Protein AF-A0A8S3JG50-F1 (afdb_monomer_lite)

Organism: NCBI:txid392030

pLDDT: mean 91.89, std 6.73, range [56.34, 97.81]

Foldseek 3Di:
DVVVVVVVVVVVVVVVVLVVCCVQAPPLCVLLVVLLVVLVVLLVPPDLQCSLVVNLVSLVVSLVVVVVVCCVPPNPDPRRHCSVVSVVSSVVSSVVSVVSSVVVVVVVD

InterPro domains:
  IPR049941 Lysophospholipid acyltransferase 7/Porcupine-like [PTHR13906] (11-106)

Secondary structure (DSSP, 8-state):
-HHHHHHHHHHHHHHHHHHHHHHHHGGGGHHHHHHHHHHHHHHHHS-HHHHHHHHHHHHHHHHHHHHHHHHHHSTT-----THHHHHHHHHHHHHHHHHHHHHHHHHH-

Sequence (109 aa):
MHEILRILLLILASLLGIAISHFCFGAQIWHLIIQSSIVYLMLLWIPPKHSYLIIFIFCMIYMSAVHIHRLIYDYGNYTLDISGPLMINTQKLTALAFAFYDGYRSKER

Radius of gyration: 16.75 Å; chains: 1; bounding box: 36×36×44 Å

Structure (mmCIF, N/CA/C/O backbone):
data_AF-A0A8S3JG50-F1
#
_entry.id   AF-A0A8S3JG50-F1
#
loop_
_atom_site.group_PDB
_atom_site.id
_atom_site.type_symbol
_atom_site.label_atom_id
_atom_site.label_alt_id
_atom_site.label_comp_id
_atom_site.label_asym_id
_atom_site.label_entity_id
_atom_site.label_seq_id
_atom_site.pdbx_PDB_ins_code
_atom_site.Cartn_x
_atom_site.Cartn_y
_atom_site.Cartn_z
_atom_site.occupancy
_atom_site.B_iso_or_equiv
_atom_site.auth_seq_id
_atom_site.auth_comp_id
_atom_site.auth_asym_id
_atom_site.auth_atom_id
_atom_site.pdbx_PDB_model_num
ATOM 1 N N . MET A 1 1 ? 5.183 22.761 21.775 1.00 75.31 1 MET A N 1
ATOM 2 C CA . MET A 1 1 ? 6.524 22.550 21.174 1.00 75.31 1 MET A CA 1
ATOM 3 C C . MET A 1 1 ? 6.769 21.088 20.796 1.00 75.31 1 MET A C 1
ATOM 5 O O . MET A 1 1 ? 7.063 20.826 19.639 1.00 75.31 1 MET A O 1
ATOM 9 N N . HIS A 1 2 ? 6.590 20.131 21.716 1.00 88.50 2 HIS A N 1
ATOM 10 C CA . HIS A 1 2 ? 6.877 18.709 21.462 1.00 88.50 2 HIS A CA 1
ATOM 11 C C . HIS A 1 2 ? 6.004 18.050 20.373 1.00 88.50 2 HIS A C 1
ATOM 13 O O . HIS A 1 2 ? 6.485 17.192 19.638 1.00 88.50 2 HIS A O 1
ATOM 19 N N . GLU A 1 3 ? 4.737 18.450 20.255 1.00 90.56 3 GLU A N 1
ATOM 20 C CA . GLU A 1 3 ? 3.789 17.903 19.271 1.00 90.56 3 GLU A CA 1
ATOM 21 C C . GLU A 1 3 ? 4.024 18.448 17.856 1.00 90.56 3 GLU A C 1
ATOM 23 O O . GLU A 1 3 ? 4.065 17.684 16.897 1.00 90.56 3 GLU A O 1
ATOM 28 N N . ILE A 1 4 ? 4.326 19.746 17.741 1.00 91.81 4 ILE A N 1
ATOM 29 C CA . ILE A 1 4 ? 4.729 20.385 16.477 1.00 91.81 4 ILE A CA 1
ATOM 30 C C . ILE A 1 4 ? 5.995 19.721 15.922 1.00 91.81 4 ILE A C 1
ATOM 32 O O . ILE A 1 4 ? 6.054 19.402 14.738 1.00 91.81 4 ILE A O 1
ATOM 36 N N . LEU A 1 5 ? 6.985 19.451 16.783 1.00 94.06 5 LEU A N 1
ATOM 37 C CA . LEU A 1 5 ? 8.205 18.750 16.384 1.00 94.06 5 LEU A CA 1
ATOM 38 C C . LEU A 1 5 ? 7.904 17.335 15.861 1.00 94.06 5 LEU A C 1
ATOM 40 O O . LEU A 1 5 ? 8.466 16.931 14.848 1.00 94.06 5 LEU A O 1
ATOM 44 N N . ARG A 1 6 ? 6.990 16.592 16.505 1.00 93.62 6 ARG A N 1
ATOM 45 C CA . ARG A 1 6 ? 6.567 15.258 16.035 1.00 93.62 6 ARG A CA 1
ATOM 46 C C . ARG A 1 6 ? 5.900 15.326 14.663 1.00 93.62 6 ARG A C 1
ATOM 48 O O . ARG A 1 6 ? 6.248 14.535 13.794 1.00 93.62 6 ARG A O 1
ATOM 55 N N . ILE A 1 7 ? 4.986 16.273 14.456 1.00 92.75 7 ILE A N 1
ATOM 56 C CA . ILE A 1 7 ? 4.302 16.459 13.167 1.00 92.75 7 ILE A CA 1
ATOM 57 C C . ILE A 1 7 ? 5.316 16.795 12.068 1.00 92.75 7 ILE A C 1
ATOM 59 O O . ILE A 1 7 ? 5.288 16.180 11.004 1.00 92.75 7 ILE A O 1
ATOM 63 N N . LEU A 1 8 ? 6.256 17.705 12.340 1.00 94.50 8 LEU A N 1
ATOM 64 C CA . LEU A 1 8 ? 7.310 18.065 11.392 1.00 94.50 8 LEU A CA 1
ATOM 65 C C . LEU A 1 8 ? 8.154 16.846 10.991 1.00 94.50 8 LEU A C 1
ATOM 67 O O . LEU A 1 8 ? 8.401 16.632 9.806 1.00 94.50 8 LEU A O 1
ATOM 71 N N . LEU A 1 9 ? 8.555 16.023 11.965 1.00 94.62 9 LEU A N 1
ATOM 72 C CA . LEU A 1 9 ? 9.329 14.806 11.713 1.00 94.62 9 LEU A CA 1
ATOM 73 C C . LEU A 1 9 ? 8.542 13.772 10.894 1.00 94.62 9 LEU A C 1
ATOM 75 O O . LEU A 1 9 ? 9.120 13.144 10.012 1.00 94.62 9 LEU A O 1
ATOM 79 N N . LEU A 1 10 ? 7.236 13.613 11.137 1.00 93.94 10 LEU A N 1
ATOM 80 C CA . LEU A 1 10 ? 6.376 12.704 10.365 1.00 93.94 10 LEU A CA 1
ATOM 81 C C . LEU A 1 10 ? 6.226 13.150 8.909 1.00 93.94 10 LEU A C 1
ATOM 83 O O . LEU A 1 10 ? 6.300 12.322 7.998 1.00 93.94 10 LEU A O 1
ATOM 87 N N . ILE A 1 11 ? 6.042 14.453 8.688 1.00 94.75 11 ILE A N 1
ATOM 88 C CA . ILE A 1 11 ? 5.965 15.032 7.344 1.00 94.75 11 ILE A CA 1
ATOM 89 C C . ILE A 1 11 ? 7.297 14.821 6.620 1.00 94.75 11 ILE A C 1
ATOM 91 O O . ILE A 1 11 ? 7.308 14.318 5.497 1.00 94.75 11 ILE A O 1
ATOM 95 N N . LEU A 1 12 ? 8.421 15.123 7.279 1.00 95.69 12 LEU A N 1
ATOM 96 C CA . LEU A 1 12 ? 9.756 14.924 6.715 1.00 95.69 12 LEU A CA 1
ATOM 97 C C . LEU A 1 12 ? 10.019 13.450 6.372 1.00 95.69 12 LEU A C 1
ATOM 99 O O . LEU A 1 12 ? 10.471 13.151 5.269 1.00 95.69 12 LEU A O 1
ATOM 103 N N . ALA A 1 13 ? 9.701 12.526 7.282 1.00 94.69 13 ALA A N 1
ATOM 104 C CA . ALA A 1 13 ? 9.874 11.091 7.066 1.00 94.69 13 ALA A CA 1
ATOM 105 C C . ALA A 1 13 ? 9.021 10.576 5.896 1.00 94.69 13 ALA A C 1
ATOM 107 O O . ALA A 1 13 ? 9.501 9.784 5.085 1.00 94.69 13 ALA A O 1
ATOM 108 N N . SER A 1 14 ? 7.782 11.058 5.772 1.00 91.56 14 SER A N 1
ATOM 109 C CA . SER A 1 14 ? 6.886 10.686 4.671 1.00 91.56 14 SER A CA 1
ATOM 110 C C . SER A 1 14 ? 7.402 11.204 3.327 1.00 91.56 14 SER A C 1
ATOM 112 O O . SER A 1 14 ? 7.443 10.452 2.356 1.00 91.56 14 SER A O 1
ATOM 114 N N . LEU A 1 15 ? 7.861 12.461 3.274 1.00 94.31 15 LEU A N 1
ATOM 115 C CA . LEU A 1 15 ? 8.444 13.059 2.068 1.00 94.31 15 LEU A CA 1
ATOM 116 C C . LEU A 1 15 ? 9.710 12.320 1.623 1.00 94.31 15 LEU A C 1
ATOM 118 O O . LEU A 1 15 ? 9.835 11.976 0.449 1.00 94.31 15 LEU A O 1
ATOM 122 N N . LEU A 1 16 ? 10.619 12.025 2.558 1.00 95.44 16 LEU A N 1
ATOM 123 C CA . LEU A 1 16 ? 11.830 11.252 2.274 1.00 95.44 16 LEU A CA 1
ATOM 124 C C . LEU A 1 16 ? 11.496 9.837 1.789 1.00 95.44 16 LEU A C 1
ATOM 126 O O . LEU A 1 16 ? 12.077 9.374 0.810 1.00 95.44 16 LEU A O 1
ATOM 130 N N . GLY A 1 17 ? 10.529 9.165 2.421 1.00 92.44 17 GLY A N 1
ATOM 131 C CA . GLY A 1 17 ? 10.082 7.834 2.010 1.00 92.44 17 GLY A CA 1
ATOM 132 C C . GLY A 1 17 ? 9.511 7.809 0.590 1.00 92.44 17 GLY A C 1
ATOM 133 O O . GLY A 1 17 ? 9.862 6.925 -0.195 1.00 92.44 17 GLY A O 1
ATOM 134 N N . ILE A 1 18 ? 8.685 8.798 0.230 1.00 91.56 18 ILE A N 1
ATOM 135 C CA . ILE A 1 18 ? 8.137 8.943 -1.127 1.00 91.56 18 ILE A CA 1
ATOM 136 C C . ILE A 1 18 ? 9.258 9.239 -2.131 1.00 91.56 18 ILE A C 1
ATOM 138 O O . ILE A 1 18 ? 9.296 8.615 -3.189 1.00 91.56 18 ILE A O 1
ATOM 142 N N . ALA A 1 19 ? 10.196 10.131 -1.796 1.00 93.25 19 ALA A N 1
ATOM 143 C CA . ALA A 1 19 ? 11.314 10.483 -2.672 1.00 93.25 19 ALA A CA 1
ATOM 144 C C . ALA A 1 19 ? 12.225 9.279 -2.966 1.00 93.25 19 ALA A C 1
ATOM 146 O O . ALA A 1 19 ? 12.530 9.009 -4.127 1.00 93.25 19 ALA A O 1
ATOM 147 N N . ILE A 1 20 ? 12.602 8.513 -1.936 1.00 92.75 20 ILE A N 1
ATOM 148 C CA . ILE A 1 20 ? 13.415 7.295 -2.090 1.00 92.75 20 ILE A CA 1
ATOM 149 C C . ILE A 1 20 ? 12.650 6.246 -2.9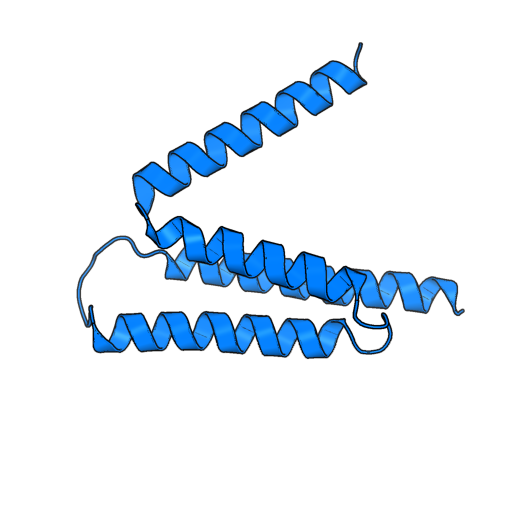03 1.00 92.75 20 ILE A C 1
ATOM 151 O O . ILE A 1 20 ? 13.204 5.650 -3.822 1.00 92.75 20 ILE A O 1
ATOM 155 N N . SER A 1 21 ? 11.360 6.052 -2.619 1.00 91.31 21 SER A N 1
ATOM 156 C CA . SER A 1 21 ? 10.532 5.089 -3.354 1.00 91.31 21 SER A CA 1
ATOM 157 C C . SER A 1 21 ? 10.390 5.468 -4.832 1.00 91.31 21 SER A C 1
ATOM 159 O O . SER A 1 21 ? 10.466 4.599 -5.697 1.00 91.31 21 SER A O 1
ATOM 161 N N . HIS A 1 22 ? 10.239 6.758 -5.145 1.00 91.88 22 HIS A N 1
ATOM 162 C CA . HIS A 1 22 ? 10.216 7.229 -6.528 1.00 91.88 22 HIS A CA 1
ATOM 163 C C . HIS A 1 22 ? 11.581 7.021 -7.198 1.00 91.88 22 HIS A C 1
ATOM 165 O O . HIS A 1 22 ? 11.633 6.608 -8.354 1.00 91.88 22 HIS A O 1
ATOM 171 N N . PHE A 1 23 ? 12.690 7.275 -6.502 1.00 91.81 23 PHE A N 1
ATOM 172 C CA . PHE A 1 23 ? 14.024 7.021 -7.045 1.00 91.81 23 PHE A CA 1
ATOM 173 C C . PHE A 1 23 ? 14.240 5.534 -7.376 1.00 91.81 23 PHE A C 1
ATOM 175 O O . PHE A 1 23 ? 14.777 5.220 -8.434 1.00 91.81 23 PHE A O 1
ATOM 182 N N . CYS A 1 24 ? 13.772 4.620 -6.519 1.00 89.94 24 CYS A N 1
ATOM 183 C CA . CYS A 1 24 ? 13.916 3.176 -6.721 1.00 89.94 24 CYS A CA 1
ATOM 184 C C . CYS A 1 24 ? 12.999 2.603 -7.816 1.00 89.94 24 CYS A C 1
ATOM 186 O O . CYS A 1 24 ? 13.451 1.782 -8.607 1.00 89.94 24 CYS A O 1
ATOM 188 N N . PHE A 1 25 ? 11.721 3.002 -7.850 1.00 88.75 25 PHE A N 1
ATOM 189 C CA . PHE A 1 25 ? 10.683 2.340 -8.662 1.00 88.75 25 PHE A CA 1
ATOM 190 C C . PHE A 1 25 ? 10.076 3.230 -9.763 1.00 88.75 25 PHE A C 1
ATOM 192 O O . PHE A 1 25 ? 9.180 2.809 -10.501 1.00 88.75 25 PHE A O 1
ATOM 199 N N . GLY A 1 26 ? 10.521 4.482 -9.878 1.00 90.12 26 GLY A N 1
ATOM 200 C CA . GLY A 1 26 ? 10.004 5.442 -10.850 1.00 90.12 26 GLY A CA 1
ATOM 201 C C . GLY A 1 26 ? 8.500 5.687 -10.695 1.00 90.12 26 GLY A C 1
ATOM 202 O O . GLY A 1 26 ? 7.972 5.794 -9.588 1.00 90.12 26 GLY A O 1
ATOM 203 N N . ALA A 1 27 ? 7.792 5.742 -11.826 1.00 88.62 27 ALA A N 1
ATOM 204 C CA . ALA A 1 27 ? 6.346 5.967 -11.861 1.00 88.62 27 ALA A CA 1
ATOM 205 C C . ALA A 1 27 ? 5.521 4.815 -11.250 1.00 88.62 27 ALA A C 1
ATOM 207 O O . ALA A 1 27 ? 4.337 4.988 -10.976 1.00 88.62 27 ALA A O 1
ATOM 208 N N . GLN A 1 28 ? 6.111 3.645 -10.985 1.00 90.50 28 GLN A N 1
ATOM 209 C CA . GLN A 1 28 ? 5.369 2.511 -10.426 1.00 90.50 28 GLN A CA 1
ATOM 210 C C . GLN A 1 28 ? 4.886 2.760 -8.987 1.00 90.50 28 GLN A C 1
ATOM 212 O O . GLN A 1 28 ? 3.948 2.104 -8.535 1.00 90.50 28 GLN A O 1
ATOM 217 N N . ILE A 1 29 ? 5.453 3.752 -8.286 1.00 92.81 29 ILE A N 1
ATOM 218 C CA . ILE A 1 29 ? 5.010 4.176 -6.948 1.00 92.81 29 ILE A CA 1
ATOM 219 C C . ILE A 1 29 ? 3.512 4.518 -6.888 1.00 92.81 29 ILE A C 1
ATOM 221 O O . ILE A 1 29 ? 2.885 4.351 -5.839 1.00 92.81 29 ILE A O 1
ATOM 225 N N . TRP A 1 30 ? 2.910 4.925 -8.013 1.00 92.06 30 TRP A N 1
ATOM 226 C CA . TRP A 1 30 ? 1.475 5.188 -8.104 1.00 92.06 30 TRP A CA 1
ATOM 227 C C . TRP A 1 30 ? 0.626 3.993 -7.662 1.00 92.06 30 TRP A C 1
ATOM 229 O O . TRP A 1 30 ? -0.415 4.206 -7.044 1.00 92.06 30 TRP A O 1
ATOM 239 N N . HIS A 1 31 ? 1.082 2.752 -7.869 1.00 94.50 31 HIS A N 1
ATOM 240 C CA . HIS A 1 31 ? 0.368 1.565 -7.391 1.00 94.50 31 HIS A CA 1
ATOM 241 C 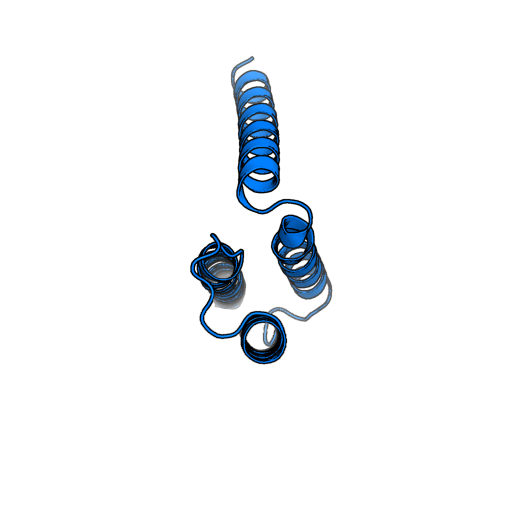C . HIS A 1 31 ? 0.218 1.540 -5.865 1.00 94.50 31 HIS A C 1
ATOM 243 O O . HIS A 1 31 ? -0.860 1.231 -5.358 1.00 94.50 31 HIS A O 1
ATOM 249 N N . LEU A 1 32 ? 1.268 1.918 -5.127 1.00 94.19 32 LEU A N 1
ATOM 250 C CA . LEU A 1 32 ? 1.244 1.962 -3.661 1.00 94.19 32 LEU A CA 1
ATOM 251 C C . LEU A 1 32 ? 0.303 3.054 -3.150 1.00 94.19 32 LEU A C 1
ATOM 253 O O . LEU A 1 32 ? -0.479 2.825 -2.224 1.00 94.19 32 LEU A O 1
ATOM 257 N N . ILE A 1 33 ? 0.369 4.237 -3.767 1.00 94.06 33 ILE A N 1
ATOM 258 C CA . ILE A 1 33 ? -0.453 5.388 -3.384 1.00 94.06 33 ILE A CA 1
ATOM 259 C C . ILE A 1 33 ? -1.927 5.082 -3.657 1.00 94.06 33 ILE A C 1
ATOM 261 O O . ILE A 1 33 ? -2.743 5.167 -2.745 1.00 94.06 33 ILE A O 1
ATOM 265 N N . ILE A 1 34 ? -2.259 4.644 -4.876 1.00 95.12 34 ILE A N 1
ATOM 266 C CA . ILE A 1 34 ? -3.635 4.346 -5.290 1.00 95.12 34 ILE A CA 1
ATOM 267 C C . ILE A 1 34 ? -4.243 3.245 -4.419 1.00 95.12 34 ILE A C 1
ATOM 269 O O . ILE A 1 34 ? -5.347 3.422 -3.907 1.00 95.12 34 ILE A O 1
ATOM 273 N N . GLN A 1 35 ? -3.529 2.133 -4.205 1.00 96.19 35 GLN A N 1
ATOM 274 C CA . GLN A 1 35 ? -4.035 1.034 -3.380 1.00 96.19 35 GLN A CA 1
ATOM 275 C C . GLN A 1 35 ? -4.346 1.509 -1.952 1.00 96.19 35 GLN A C 1
ATOM 277 O O . GLN A 1 35 ? -5.415 1.211 -1.420 1.00 96.19 35 GLN A O 1
ATOM 282 N N . SER A 1 36 ? -3.451 2.297 -1.350 1.00 96.25 36 SER A N 1
ATOM 283 C CA . SER A 1 36 ? -3.617 2.800 0.020 1.00 96.25 36 SER A CA 1
ATOM 284 C C . SER A 1 36 ? -4.745 3.831 0.128 1.00 96.25 36 SER A C 1
ATOM 286 O O . SER A 1 36 ? -5.537 3.782 1.069 1.00 96.25 36 SER A O 1
ATOM 288 N N . SER A 1 37 ? -4.867 4.730 -0.853 1.00 96.56 37 SER A N 1
ATOM 289 C CA . SER A 1 37 ? -5.954 5.710 -0.925 1.00 96.56 37 SER A CA 1
ATOM 290 C C . SER A 1 37 ? -7.321 5.045 -1.081 1.00 96.56 37 SER A C 1
ATOM 292 O O . SER A 1 37 ? -8.259 5.428 -0.386 1.00 96.56 37 SER A O 1
ATOM 294 N N . ILE A 1 38 ? -7.444 4.027 -1.941 1.00 97.38 38 ILE A N 1
ATOM 295 C CA . ILE A 1 38 ? -8.709 3.302 -2.119 1.00 97.38 38 ILE A CA 1
ATOM 296 C C . ILE A 1 38 ? -9.099 2.584 -0.826 1.00 97.38 38 ILE A C 1
ATOM 298 O O . ILE A 1 38 ? -10.242 2.709 -0.395 1.00 97.38 38 ILE A O 1
ATOM 302 N N . VAL A 1 39 ? -8.164 1.900 -0.157 1.00 97.19 39 VAL A N 1
ATOM 303 C CA . VAL A 1 39 ? -8.461 1.233 1.122 1.00 97.19 39 VAL A CA 1
ATOM 304 C C . VAL A 1 39 ? -8.911 2.227 2.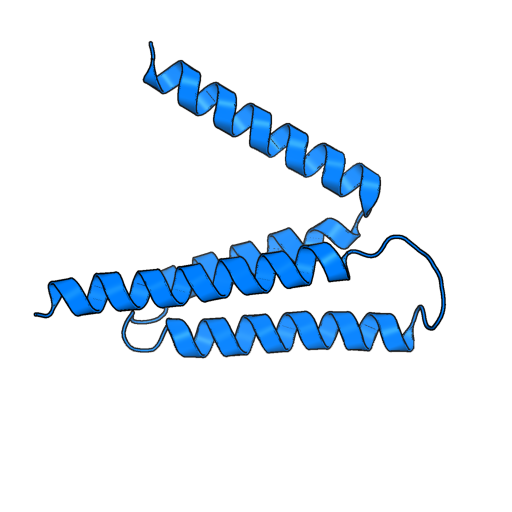191 1.00 97.19 39 VAL A C 1
ATOM 306 O O . VAL A 1 39 ? -9.856 1.944 2.927 1.00 97.19 39 VAL A O 1
ATOM 309 N N . TYR A 1 40 ? -8.293 3.406 2.255 1.00 96.62 40 TYR A N 1
ATOM 310 C CA . TYR A 1 40 ? -8.733 4.460 3.165 1.00 96.62 40 TYR A CA 1
ATOM 311 C C . TYR A 1 40 ? -10.181 4.898 2.884 1.00 96.62 40 TYR A C 1
ATOM 313 O O . TYR A 1 40 ? -10.990 4.965 3.807 1.00 96.62 40 TYR A O 1
ATOM 321 N N . LEU A 1 41 ? -10.544 5.117 1.615 1.00 96.94 41 LEU A N 1
ATOM 322 C CA . LEU A 1 41 ? -11.922 5.447 1.228 1.00 96.94 41 LEU A CA 1
ATOM 323 C C . LEU A 1 41 ? -12.904 4.308 1.548 1.00 96.94 41 LEU A C 1
ATOM 325 O O . LEU A 1 41 ? -13.999 4.555 2.049 1.00 96.94 41 LEU A O 1
ATOM 329 N N . MET A 1 42 ? -12.504 3.054 1.323 1.00 96.25 42 MET A N 1
ATOM 330 C CA . MET A 1 42 ? -13.308 1.878 1.666 1.00 96.25 42 MET A CA 1
ATOM 331 C C . MET A 1 42 ? -13.582 1.794 3.170 1.00 96.25 42 MET A C 1
ATOM 333 O O . MET A 1 42 ? -14.708 1.500 3.560 1.00 96.25 42 MET A O 1
ATOM 337 N N . LEU A 1 43 ? -12.592 2.091 4.018 1.00 95.56 43 LEU A N 1
ATOM 338 C CA . LEU A 1 43 ? -12.776 2.131 5.474 1.00 95.56 43 LEU A CA 1
ATOM 339 C C . LEU A 1 43 ? -13.764 3.217 5.919 1.00 95.56 43 LEU A C 1
ATOM 341 O O . LEU A 1 43 ? -14.439 3.034 6.929 1.00 95.56 43 LEU A O 1
ATOM 345 N N . LEU A 1 44 ? -13.860 4.328 5.183 1.00 94.81 44 LEU A N 1
ATOM 346 C CA . LEU A 1 44 ? -14.802 5.409 5.485 1.00 94.81 44 LEU A CA 1
ATOM 347 C C . LEU A 1 44 ? -16.240 5.091 5.059 1.00 94.81 44 LEU A C 1
ATOM 349 O O . LEU A 1 44 ? -17.178 5.526 5.724 1.00 94.81 44 LEU A O 1
ATOM 353 N N . TRP A 1 45 ? -16.428 4.380 3.946 1.00 94.69 45 TRP A N 1
ATOM 354 C CA . TRP A 1 45 ? -17.758 4.165 3.359 1.00 94.69 45 TRP A CA 1
ATOM 355 C C . TRP A 1 45 ? -18.384 2.810 3.693 1.00 94.69 45 TRP A C 1
ATOM 357 O O . TRP A 1 45 ? -19.609 2.699 3.735 1.00 94.69 45 TRP A O 1
ATOM 367 N N . ILE A 1 46 ? -17.581 1.770 3.916 1.00 93.69 46 ILE A N 1
ATOM 368 C CA . ILE A 1 46 ? -18.087 0.415 4.151 1.00 93.69 46 ILE A CA 1
ATOM 369 C C . ILE A 1 46 ? -18.390 0.226 5.643 1.00 93.69 46 ILE A C 1
ATOM 371 O O . ILE A 1 46 ? -17.542 0.536 6.483 1.00 93.69 46 ILE A O 1
ATOM 375 N N . PRO A 1 47 ? -19.556 -0.343 6.012 1.00 91.25 47 PRO A N 1
ATOM 376 C CA . PRO A 1 47 ? -19.861 -0.629 7.407 1.00 91.25 47 PRO A CA 1
ATOM 377 C C . PRO A 1 47 ? -18.803 -1.567 8.019 1.00 91.25 47 PRO A C 1
ATOM 379 O O . PRO A 1 47 ? -18.456 -2.580 7.398 1.00 91.25 47 PRO A O 1
ATOM 382 N N . PRO A 1 48 ? -18.345 -1.307 9.262 1.00 89.00 48 PRO A N 1
ATOM 383 C CA . PRO A 1 48 ? -17.249 -2.052 9.885 1.00 89.00 48 PRO A CA 1
ATOM 384 C C . PRO A 1 48 ? -17.447 -3.571 9.875 1.00 89.00 48 PRO A C 1
ATOM 386 O O . PRO A 1 48 ? -16.487 -4.311 9.704 1.00 89.00 48 PRO A O 1
ATOM 389 N N . LYS A 1 49 ? -18.700 -4.045 9.974 1.00 91.31 49 LYS A N 1
ATOM 390 C CA . LYS A 1 49 ? -19.052 -5.476 10.010 1.00 91.31 49 LYS A CA 1
ATOM 391 C C . LYS A 1 49 ? -18.535 -6.289 8.815 1.00 91.31 49 LYS A C 1
ATOM 393 O O . LYS A 1 49 ? -18.283 -7.477 8.980 1.00 91.31 49 LYS A O 1
ATOM 398 N N . HIS A 1 50 ? -18.372 -5.666 7.646 1.00 91.12 50 HIS A N 1
ATOM 399 C CA . HIS A 1 50 ? -17.949 -6.344 6.413 1.00 91.12 50 HIS A CA 1
ATOM 400 C C . HIS A 1 50 ? -16.679 -5.742 5.794 1.00 91.12 50 HIS A C 1
ATOM 402 O O . HIS A 1 50 ? -16.162 -6.283 4.815 1.00 91.12 50 HIS A O 1
ATOM 408 N N . SER A 1 51 ? -16.163 -4.636 6.341 1.00 91.69 51 SER A N 1
ATOM 409 C CA . SER A 1 51 ? -15.051 -3.894 5.737 1.00 91.69 51 SER A CA 1
ATOM 410 C C . SER A 1 51 ? -13.778 -4.732 5.619 1.00 91.69 51 SER A C 1
ATOM 412 O O . SER A 1 51 ? -13.138 -4.695 4.571 1.00 91.69 51 SER A O 1
ATOM 414 N N . TYR A 1 52 ? -13.455 -5.552 6.625 1.00 94.44 52 TYR A N 1
ATOM 415 C CA . TYR A 1 52 ? -12.240 -6.374 6.633 1.00 94.44 52 TYR A CA 1
ATOM 416 C C . TYR A 1 52 ? -12.161 -7.345 5.444 1.00 94.44 52 TYR A C 1
ATOM 418 O O . TYR A 1 52 ? -11.128 -7.415 4.779 1.00 94.44 52 TYR A O 1
ATOM 426 N N . LEU A 1 53 ? -13.253 -8.054 5.133 1.00 95.75 53 LEU A N 1
ATOM 427 C CA . LEU A 1 53 ? -13.277 -9.057 4.068 1.00 95.75 53 LEU A CA 1
ATOM 428 C C . LEU A 1 53 ? -13.242 -8.390 2.690 1.00 95.75 53 LEU A C 1
ATOM 430 O O . LEU A 1 53 ? -12.502 -8.822 1.809 1.00 95.75 53 LEU A O 1
ATOM 434 N N . ILE A 1 54 ? -14.012 -7.313 2.513 1.00 96.62 54 ILE A N 1
ATOM 435 C CA . ILE A 1 54 ? -14.083 -6.595 1.235 1.00 96.62 54 ILE A CA 1
ATOM 436 C C . ILE A 1 54 ? -12.728 -5.947 0.919 1.00 96.62 54 ILE A C 1
ATOM 438 O O . ILE A 1 54 ? -12.235 -6.071 -0.202 1.00 96.62 54 ILE A O 1
ATOM 442 N N . ILE A 1 55 ? -12.091 -5.313 1.908 1.00 97.38 55 ILE A N 1
ATOM 443 C CA . ILE A 1 55 ? -10.753 -4.726 1.755 1.00 97.38 55 ILE A CA 1
ATOM 444 C C . ILE A 1 55 ? -9.712 -5.815 1.484 1.00 97.38 55 ILE A C 1
ATOM 446 O O . ILE A 1 55 ? -8.866 -5.638 0.611 1.00 97.38 55 ILE A O 1
ATOM 450 N N . PHE A 1 56 ? -9.784 -6.955 2.177 1.00 97.25 56 PHE A N 1
ATOM 451 C CA . PHE A 1 56 ? -8.890 -8.085 1.927 1.00 97.25 56 PHE A CA 1
ATOM 452 C C . PHE A 1 56 ? -8.966 -8.579 0.482 1.00 97.25 56 PHE A C 1
ATOM 454 O O . PHE A 1 56 ? -7.938 -8.677 -0.191 1.00 97.25 56 PHE A O 1
ATOM 461 N N . ILE A 1 57 ? -10.180 -8.827 -0.014 1.00 97.81 57 ILE A N 1
ATOM 462 C CA . ILE A 1 57 ? -10.406 -9.280 -1.388 1.00 97.81 57 ILE A CA 1
ATOM 463 C C . ILE A 1 57 ? -9.892 -8.238 -2.385 1.00 97.81 57 ILE A C 1
ATOM 465 O O . ILE A 1 57 ? -9.162 -8.592 -3.310 1.00 97.81 57 ILE A O 1
ATOM 469 N N . PHE A 1 58 ? -10.205 -6.955 -2.177 1.00 97.62 58 PHE A N 1
ATOM 470 C CA . PHE A 1 58 ? -9.712 -5.872 -3.027 1.00 97.62 58 PHE A CA 1
ATOM 471 C C . PHE A 1 58 ? -8.179 -5.830 -3.081 1.00 97.62 58 PHE A C 1
ATOM 473 O O . PHE A 1 58 ? -7.605 -5.816 -4.171 1.00 97.62 58 PHE A O 1
ATOM 480 N N . CYS A 1 59 ? -7.506 -5.853 -1.927 1.00 97.44 59 CYS A N 1
ATOM 481 C CA . CYS A 1 59 ? -6.049 -5.799 -1.860 1.00 97.44 59 CYS A CA 1
ATOM 482 C C . CYS A 1 59 ? -5.399 -6.983 -2.585 1.00 97.44 59 CYS A C 1
ATOM 484 O O . CYS A 1 59 ? -4.463 -6.777 -3.357 1.00 97.44 59 CYS A O 1
ATOM 486 N N . MET A 1 60 ? -5.912 -8.200 -2.371 1.00 97.81 60 MET A N 1
ATOM 487 C CA . MET A 1 60 ? -5.405 -9.406 -3.028 1.00 97.81 60 MET A CA 1
ATOM 488 C C . MET A 1 60 ? -5.615 -9.353 -4.542 1.00 97.81 60 MET A C 1
ATOM 490 O O . MET A 1 60 ? -4.668 -9.596 -5.283 1.00 97.81 60 MET A O 1
ATOM 494 N N . ILE A 1 61 ? -6.807 -8.966 -5.013 1.00 97.69 61 ILE A N 1
ATOM 495 C CA . ILE A 1 61 ? -7.092 -8.825 -6.451 1.00 97.69 61 ILE A CA 1
ATOM 496 C C . ILE A 1 61 ? -6.171 -7.782 -7.087 1.00 97.69 61 ILE A C 1
ATOM 498 O O . ILE A 1 61 ? -5.595 -8.040 -8.142 1.00 97.69 61 ILE A O 1
ATOM 502 N N . TYR A 1 62 ? -5.999 -6.623 -6.444 1.00 96.75 62 TYR A N 1
ATOM 503 C CA . TYR A 1 62 ? -5.134 -5.560 -6.950 1.00 96.75 62 TYR A CA 1
ATOM 504 C C . TYR A 1 62 ? -3.682 -6.033 -7.081 1.00 96.75 62 TYR A C 1
ATOM 506 O O . TYR A 1 62 ? -3.070 -5.886 -8.138 1.00 96.75 62 TYR A O 1
ATOM 514 N N . MET A 1 63 ? -3.146 -6.660 -6.030 1.00 96.38 63 MET A N 1
ATOM 515 C CA . MET A 1 63 ? -1.795 -7.220 -6.029 1.00 96.38 63 MET A CA 1
ATOM 516 C C . MET A 1 63 ? -1.635 -8.294 -7.117 1.00 96.38 63 MET A C 1
ATOM 518 O O . MET A 1 63 ? -0.681 -8.246 -7.894 1.00 96.38 63 MET A O 1
ATOM 522 N N . SER A 1 64 ? -2.584 -9.229 -7.226 1.00 96.50 64 SER A N 1
ATOM 523 C CA . SER A 1 64 ? -2.580 -10.273 -8.256 1.00 96.50 64 SER A CA 1
ATOM 524 C C . SER A 1 64 ? -2.608 -9.695 -9.669 1.00 96.50 64 SER A C 1
ATOM 526 O O . SER A 1 64 ? -1.844 -10.149 -10.517 1.00 96.50 64 SER A O 1
ATOM 528 N N . ALA A 1 65 ? -3.426 -8.672 -9.926 1.00 95.25 65 ALA A N 1
ATOM 529 C CA . ALA A 1 65 ? -3.482 -8.012 -11.227 1.00 95.25 65 ALA A CA 1
ATOM 530 C C . ALA A 1 65 ? -2.133 -7.380 -11.603 1.00 95.25 65 ALA A C 1
ATOM 532 O O . ALA A 1 65 ? -1.676 -7.540 -12.734 1.00 95.25 65 ALA A O 1
ATOM 533 N N . VAL A 1 66 ? -1.456 -6.725 -10.652 1.00 93.50 66 VAL A N 1
ATOM 534 C CA . VAL A 1 66 ? -0.123 -6.145 -10.883 1.00 93.50 66 VAL A CA 1
ATOM 535 C C . VAL A 1 66 ? 0.925 -7.233 -11.146 1.00 93.50 66 VAL A C 1
ATOM 537 O O . VAL A 1 66 ? 1.732 -7.089 -12.066 1.00 93.50 66 VAL A O 1
ATOM 540 N N . HIS A 1 67 ? 0.897 -8.349 -10.410 1.00 93.25 67 HIS A N 1
ATOM 541 C CA . HIS A 1 67 ? 1.799 -9.477 -10.673 1.00 93.25 67 HIS A CA 1
ATOM 542 C C . HIS A 1 67 ? 1.558 -10.114 -12.047 1.00 93.25 67 HIS A C 1
ATOM 544 O O . HIS A 1 67 ? 2.520 -10.400 -12.755 1.00 93.25 67 HIS A O 1
ATOM 550 N N . ILE A 1 68 ? 0.298 -10.298 -12.454 1.00 93.69 68 ILE A N 1
ATOM 551 C CA . ILE A 1 68 ? -0.049 -10.826 -13.782 1.00 93.69 68 ILE A CA 1
ATOM 552 C C . ILE A 1 68 ? 0.402 -9.856 -14.877 1.00 93.69 68 ILE A C 1
ATOM 554 O O . ILE A 1 68 ? 1.001 -10.281 -15.860 1.00 93.69 68 ILE A O 1
ATOM 558 N N . HIS A 1 69 ? 0.183 -8.550 -14.698 1.00 91.12 69 HIS A N 1
ATOM 559 C CA . HIS A 1 69 ? 0.675 -7.538 -15.630 1.00 91.12 69 HIS A CA 1
ATOM 560 C C . HIS A 1 69 ? 2.201 -7.626 -15.782 1.00 91.12 69 HIS A C 1
ATOM 562 O O . HIS A 1 69 ? 2.710 -7.685 -16.898 1.00 91.12 69 HIS A O 1
ATOM 568 N N . ARG A 1 70 ? 2.949 -7.719 -14.676 1.00 88.00 70 ARG A N 1
ATOM 569 C CA . ARG A 1 70 ? 4.408 -7.912 -14.725 1.00 88.00 70 ARG A CA 1
ATOM 570 C C . ARG A 1 70 ? 4.797 -9.198 -15.457 1.00 88.00 70 ARG A C 1
ATOM 572 O O . ARG A 1 70 ? 5.724 -9.163 -16.257 1.00 88.00 70 ARG A O 1
ATOM 579 N N . LEU A 1 71 ? 4.072 -10.295 -15.234 1.00 90.25 71 LEU A N 1
ATOM 580 C CA . LEU A 1 71 ? 4.308 -11.571 -15.912 1.00 90.25 71 LEU A CA 1
ATOM 581 C C . LEU A 1 71 ? 4.153 -11.465 -17.436 1.00 90.25 71 LEU A C 1
ATOM 583 O O . LEU A 1 71 ? 4.865 -12.142 -18.162 1.00 90.25 71 LEU A O 1
ATOM 587 N N . ILE A 1 72 ? 3.225 -10.636 -17.919 1.00 90.69 72 ILE A N 1
ATOM 588 C CA . ILE A 1 72 ? 2.950 -10.483 -19.354 1.00 90.69 72 ILE A CA 1
ATOM 589 C C . ILE A 1 72 ? 3.968 -9.551 -20.025 1.00 90.69 72 ILE A C 1
ATOM 591 O O . ILE A 1 72 ? 4.417 -9.842 -21.131 1.00 90.69 72 ILE A O 1
ATOM 595 N N . TYR A 1 73 ? 4.326 -8.435 -19.381 1.00 84.31 73 TYR A N 1
ATOM 596 C CA . TYR A 1 73 ? 5.119 -7.371 -20.013 1.00 84.31 73 TYR A CA 1
ATOM 597 C C . TYR A 1 73 ? 6.621 -7.410 -19.703 1.00 84.31 73 TYR A C 1
ATOM 599 O O . TYR A 1 73 ? 7.402 -6.883 -20.489 1.00 84.31 73 TYR A O 1
ATOM 607 N N . ASP A 1 74 ? 7.036 -7.998 -18.579 1.00 82.50 74 ASP A N 1
ATOM 608 C CA . ASP A 1 74 ? 8.431 -7.979 -18.113 1.00 82.50 74 ASP A CA 1
ATOM 609 C C . ASP A 1 74 ? 8.847 -9.349 -17.549 1.00 82.50 74 ASP A C 1
ATOM 611 O O . ASP A 1 74 ? 9.365 -9.475 -16.435 1.00 82.50 74 ASP A O 1
ATOM 615 N N . TYR A 1 75 ? 8.555 -10.410 -18.307 1.00 80.56 75 TYR A N 1
ATOM 616 C CA . TYR A 1 75 ? 8.854 -11.782 -17.905 1.00 80.56 75 TYR A CA 1
ATOM 617 C C . TYR A 1 75 ? 10.365 -12.053 -17.898 1.00 80.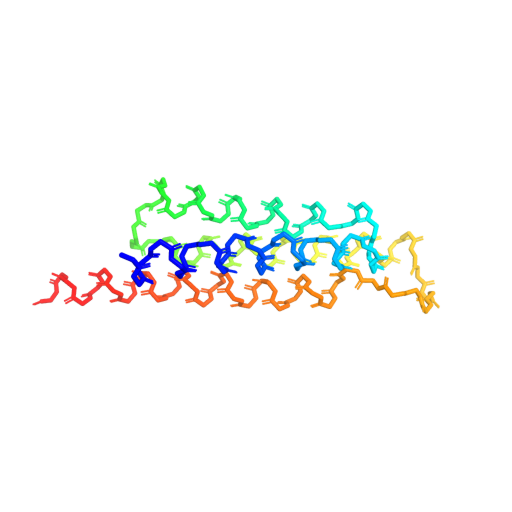56 75 TYR A C 1
ATOM 619 O O . TYR A 1 75 ? 11.022 -11.977 -18.934 1.00 80.56 75 TYR A O 1
ATOM 627 N N . GLY A 1 76 ? 10.914 -12.440 -16.742 1.00 71.56 76 GLY A N 1
ATOM 628 C CA . GLY A 1 76 ? 12.299 -12.920 -16.625 1.00 71.56 76 GLY A CA 1
ATOM 629 C C . GLY A 1 76 ? 13.377 -11.833 -16.539 1.00 71.56 76 GLY A C 1
ATOM 630 O O . GLY A 1 76 ? 14.561 -12.162 -16.535 1.00 71.56 76 GLY A O 1
ATOM 631 N N . ASN A 1 77 ? 12.996 -10.560 -16.437 1.00 76.31 77 ASN A N 1
ATOM 632 C CA . ASN A 1 77 ? 13.931 -9.458 -16.220 1.00 76.31 77 ASN A CA 1
ATOM 633 C C . ASN A 1 77 ? 14.235 -9.257 -14.728 1.00 76.31 77 ASN A C 1
ATOM 635 O O . ASN A 1 77 ? 13.341 -9.266 -13.882 1.00 76.31 77 ASN A O 1
ATOM 639 N N . TYR A 1 78 ? 15.505 -9.001 -14.408 1.00 69.69 78 TYR A N 1
ATOM 640 C CA . TYR A 1 78 ? 15.994 -8.763 -13.040 1.00 69.69 78 TYR A CA 1
ATOM 641 C C . TYR A 1 78 ? 15.916 -7.285 -12.629 1.00 69.69 78 TYR A C 1
ATOM 643 O O . TYR A 1 78 ? 16.772 -6.769 -11.910 1.00 69.69 78 TYR A O 1
ATOM 651 N N . THR A 1 79 ? 14.906 -6.577 -13.124 1.00 76.81 79 THR A N 1
ATOM 652 C CA . THR A 1 79 ? 14.639 -5.187 -12.758 1.00 76.81 79 THR A CA 1
ATOM 653 C C . THR A 1 79 ? 14.078 -5.125 -11.339 1.00 76.81 79 THR A C 1
ATOM 655 O O . THR A 1 79 ? 13.273 -5.969 -10.940 1.00 76.81 79 THR A O 1
ATOM 658 N N . LEU A 1 80 ? 14.514 -4.125 -10.565 1.00 77.00 80 LEU A N 1
ATOM 659 C CA . LEU A 1 80 ? 13.953 -3.848 -9.245 1.00 77.00 80 LEU A CA 1
ATOM 660 C C . LEU A 1 80 ? 12.490 -3.432 -9.419 1.00 77.00 80 LEU A C 1
ATOM 662 O O . LEU A 1 80 ? 12.204 -2.378 -9.984 1.00 77.00 80 LEU A O 1
ATOM 666 N N . ASP A 1 81 ? 11.572 -4.272 -8.957 1.00 83.88 81 ASP A N 1
ATOM 667 C CA . ASP A 1 81 ? 10.158 -4.113 -9.260 1.00 83.88 81 ASP A CA 1
ATOM 668 C C . ASP A 1 81 ? 9.313 -3.745 -8.045 1.00 83.88 81 ASP A C 1
ATOM 670 O O . ASP A 1 81 ? 9.574 -4.140 -6.907 1.00 83.88 81 ASP A O 1
ATOM 674 N N . ILE A 1 82 ? 8.251 -2.985 -8.309 1.00 88.69 82 ILE A N 1
ATOM 675 C CA . ILE A 1 82 ? 7.333 -2.500 -7.277 1.00 88.69 82 ILE A CA 1
ATOM 676 C C . ILE A 1 82 ? 6.572 -3.622 -6.557 1.00 88.69 82 ILE A C 1
ATOM 678 O O . ILE A 1 82 ? 5.927 -3.363 -5.539 1.00 88.69 82 ILE A O 1
ATOM 682 N N . SER A 1 83 ? 6.610 -4.864 -7.056 1.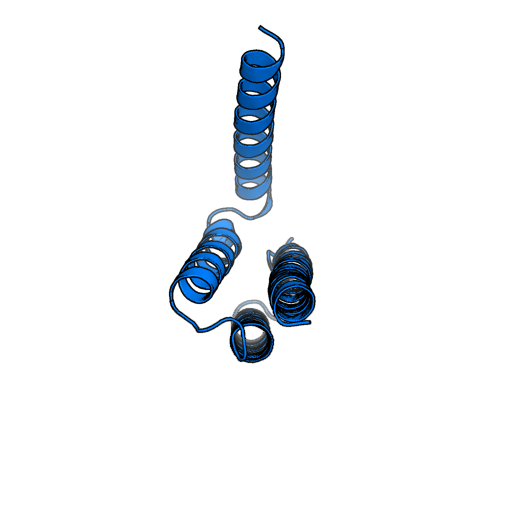00 90.00 83 SER A N 1
ATOM 683 C CA . SER A 1 83 ? 5.760 -5.927 -6.526 1.00 90.00 83 SER A CA 1
ATOM 684 C C . SER A 1 83 ? 6.140 -6.311 -5.096 1.00 90.00 83 SER A C 1
ATOM 686 O O . SER A 1 83 ? 5.250 -6.508 -4.274 1.00 90.00 83 SER A O 1
ATOM 688 N N . GLY A 1 84 ? 7.429 -6.275 -4.739 1.00 91.94 84 GLY A N 1
ATOM 689 C CA . GLY A 1 84 ? 7.885 -6.500 -3.363 1.00 91.94 84 GLY A CA 1
ATOM 690 C C . GLY A 1 84 ? 7.269 -5.508 -2.360 1.00 91.94 84 GLY A C 1
ATOM 691 O O . GLY A 1 84 ? 6.563 -5.922 -1.436 1.00 91.94 84 GLY A O 1
ATOM 692 N N . PRO A 1 85 ? 7.462 -4.187 -2.539 1.00 93.25 85 PRO A N 1
ATOM 693 C CA . PRO A 1 85 ? 6.782 -3.177 -1.729 1.00 93.25 85 PRO A CA 1
ATOM 694 C C . PRO A 1 85 ? 5.252 -3.295 -1.746 1.00 93.25 85 PRO A C 1
ATOM 696 O O . PRO A 1 85 ? 4.616 -3.092 -0.711 1.00 93.25 85 PRO A O 1
ATOM 699 N N . LEU A 1 86 ? 4.655 -3.648 -2.890 1.00 95.50 86 LEU A N 1
ATOM 700 C CA . LEU A 1 86 ? 3.206 -3.811 -3.035 1.00 95.50 86 LEU A CA 1
ATOM 701 C C . LEU A 1 86 ? 2.663 -4.984 -2.207 1.00 95.50 86 LEU A C 1
ATOM 703 O O . LEU A 1 86 ? 1.592 -4.868 -1.607 1.00 95.50 86 LEU A O 1
ATOM 707 N N . MET A 1 87 ? 3.408 -6.088 -2.113 1.00 96.12 87 MET A N 1
ATOM 708 C CA . MET A 1 87 ? 3.062 -7.224 -1.255 1.00 96.12 87 MET A CA 1
ATOM 709 C C . MET A 1 87 ? 3.027 -6.808 0.217 1.00 96.12 87 MET A C 1
ATOM 711 O O . MET A 1 87 ? 2.044 -7.062 0.915 1.00 96.12 87 MET A O 1
ATOM 715 N N . ILE A 1 88 ? 4.062 -6.101 0.683 1.00 96.56 88 ILE A N 1
ATOM 716 C CA . ILE A 1 88 ? 4.117 -5.601 2.064 1.00 96.56 88 ILE A CA 1
ATOM 717 C C . ILE A 1 88 ? 2.995 -4.589 2.324 1.00 96.56 88 ILE A C 1
ATOM 719 O O . ILE A 1 88 ? 2.378 -4.606 3.390 1.00 96.56 88 ILE A O 1
ATOM 723 N N . ASN A 1 89 ? 2.691 -3.721 1.356 1.00 96.31 89 ASN A N 1
ATOM 724 C CA . ASN A 1 89 ? 1.595 -2.764 1.474 1.00 96.31 89 ASN A CA 1
ATOM 725 C C . ASN A 1 89 ? 0.238 -3.469 1.606 1.00 96.31 89 ASN A C 1
ATOM 727 O O . ASN A 1 89 ? -0.539 -3.158 2.504 1.00 96.31 89 ASN A O 1
ATOM 731 N N . THR A 1 90 ? -0.004 -4.489 0.782 1.00 97.25 90 THR A N 1
ATOM 732 C CA . THR A 1 90 ? -1.200 -5.341 0.845 1.00 97.25 90 THR A CA 1
ATOM 733 C C . THR A 1 90 ? -1.342 -5.984 2.228 1.00 97.25 90 THR A C 1
ATOM 735 O O . THR A 1 90 ? -2.398 -5.886 2.855 1.00 97.25 90 THR A O 1
ATOM 738 N N . GLN A 1 91 ? -0.271 -6.569 2.769 1.00 97.50 91 GLN A N 1
ATOM 739 C CA . GLN A 1 91 ? -0.275 -7.147 4.118 1.00 97.50 91 GLN A CA 1
ATOM 740 C C . GLN A 1 91 ? -0.598 -6.104 5.202 1.00 97.50 91 GLN A C 1
ATOM 742 O O . GLN A 1 91 ? -1.414 -6.359 6.085 1.00 97.50 91 GLN A O 1
ATOM 747 N N . LYS A 1 92 ? -0.018 -4.900 5.121 1.00 97.56 92 LYS A N 1
ATOM 748 C CA . LYS A 1 92 ? -0.282 -3.817 6.083 1.00 97.56 92 LYS A CA 1
ATOM 749 C C . LYS A 1 92 ? -1.723 -3.307 6.018 1.00 97.56 92 LYS A C 1
ATOM 751 O O . LYS A 1 92 ? -2.347 -3.117 7.058 1.00 97.56 92 LYS A O 1
ATOM 756 N N . LEU A 1 93 ? -2.258 -3.103 4.816 1.00 97.56 93 LEU A N 1
ATOM 757 C CA . LEU A 1 93 ? -3.622 -2.605 4.612 1.00 97.56 93 LEU A CA 1
ATOM 758 C C . LEU A 1 93 ? -4.674 -3.622 5.060 1.00 97.56 93 LEU A C 1
ATOM 760 O O . LEU A 1 93 ? -5.670 -3.256 5.680 1.00 97.56 93 LEU A O 1
ATOM 764 N N . THR A 1 94 ? -4.439 -4.906 4.796 1.00 97.06 94 THR A N 1
ATOM 765 C CA . THR A 1 94 ? -5.325 -5.972 5.275 1.00 97.06 94 THR A CA 1
ATOM 766 C C . THR A 1 94 ? -5.279 -6.097 6.795 1.00 97.06 94 THR A C 1
ATOM 768 O O . THR A 1 94 ? -6.336 -6.112 7.422 1.00 97.06 94 THR A O 1
ATOM 771 N N . ALA A 1 95 ? -4.091 -6.068 7.409 1.00 97.38 95 ALA A N 1
ATOM 772 C CA . ALA A 1 95 ? -3.952 -6.052 8.865 1.00 97.38 95 ALA A CA 1
ATOM 773 C C . ALA A 1 95 ? -4.678 -4.858 9.510 1.00 97.38 95 ALA A C 1
ATOM 775 O O . ALA A 1 95 ? -5.375 -5.028 10.509 1.00 97.38 95 ALA A O 1
ATOM 776 N N . LEU A 1 96 ? -4.582 -3.666 8.908 1.00 97.00 96 LEU A N 1
ATOM 777 C CA . LEU A 1 96 ? -5.324 -2.480 9.343 1.00 97.00 96 LEU A CA 1
ATOM 778 C C . LEU A 1 96 ? -6.842 -2.708 9.303 1.00 97.00 96 LEU A C 1
ATOM 780 O O . LEU A 1 96 ? -7.537 -2.357 10.254 1.00 97.00 96 LEU A O 1
ATOM 784 N N . ALA A 1 97 ? -7.362 -3.304 8.229 1.00 96.06 97 ALA A N 1
ATOM 785 C CA . ALA A 1 97 ? -8.794 -3.554 8.082 1.00 96.06 97 ALA A CA 1
ATOM 786 C C . ALA A 1 97 ? -9.326 -4.552 9.126 1.00 96.06 97 ALA A C 1
ATOM 788 O O . ALA A 1 97 ? -10.394 -4.333 9.700 1.00 96.06 97 ALA A O 1
ATOM 789 N N . PHE A 1 98 ? -8.563 -5.608 9.424 1.00 95.94 98 PHE A N 1
ATOM 790 C CA . PHE A 1 98 ? -8.893 -6.543 10.504 1.00 95.94 98 PHE A CA 1
ATOM 791 C C . PHE A 1 98 ? -8.828 -5.876 11.882 1.00 95.94 98 PHE A C 1
ATOM 793 O O . PHE A 1 98 ? -9.761 -6.022 12.668 1.00 95.94 98 PHE A O 1
ATOM 800 N N . ALA A 1 99 ? -7.795 -5.073 12.154 1.00 95.62 99 ALA A N 1
ATOM 801 C CA . ALA A 1 99 ? -7.683 -4.330 13.410 1.00 95.62 99 ALA A CA 1
ATOM 802 C C . ALA A 1 99 ? -8.849 -3.343 13.605 1.00 95.62 99 ALA A C 1
ATOM 804 O O . ALA A 1 99 ? -9.376 -3.203 14.710 1.00 95.62 99 ALA A O 1
ATOM 805 N N . PHE A 1 100 ? -9.291 -2.689 12.528 1.00 94.31 100 PHE A N 1
ATOM 806 C CA . PHE A 1 100 ? -10.454 -1.806 12.550 1.00 94.31 100 PHE A CA 1
ATOM 807 C C . PHE A 1 100 ? -11.746 -2.565 12.892 1.00 94.31 100 PHE A C 1
ATOM 809 O O . PHE A 1 100 ? -12.531 -2.111 13.727 1.00 94.31 100 PHE A O 1
ATOM 816 N N . TYR A 1 101 ? -11.947 -3.746 12.300 1.00 94.31 101 TYR A N 1
ATOM 817 C CA . TYR A 1 101 ? -13.077 -4.617 12.627 1.00 94.31 101 TYR A CA 1
ATOM 818 C C . TYR A 1 101 ? -13.045 -5.103 14.084 1.00 94.31 101 TYR A C 1
ATOM 820 O O . TYR A 1 101 ? -14.066 -5.045 14.772 1.00 94.31 101 TYR A O 1
ATOM 828 N N . ASP A 1 102 ? -11.884 -5.530 14.586 1.00 93.94 102 ASP A N 1
ATOM 829 C CA . ASP A 1 102 ? -11.743 -5.978 15.975 1.00 93.94 102 ASP A CA 1
ATOM 830 C C . ASP A 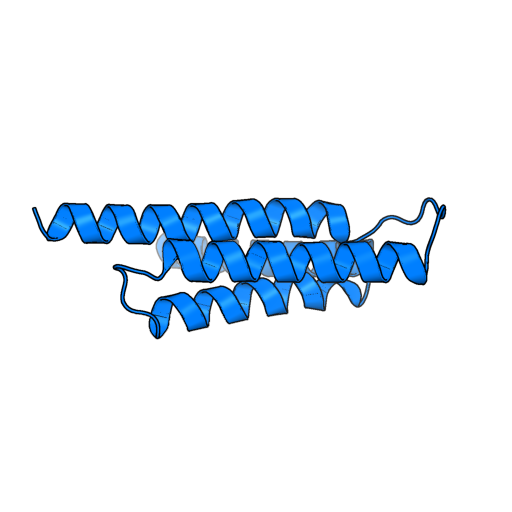1 102 ? -12.003 -4.847 16.979 1.00 93.94 102 ASP A C 1
ATOM 832 O O . ASP A 1 102 ? -12.702 -5.057 17.975 1.00 93.94 102 ASP A O 1
ATOM 836 N N . GLY A 1 103 ? -11.527 -3.631 16.691 1.00 92.94 103 GLY A N 1
ATOM 837 C CA . GLY A 1 103 ? -11.820 -2.443 17.496 1.00 92.94 103 GLY A CA 1
ATOM 838 C C . GLY A 1 103 ? -13.315 -2.112 17.542 1.00 92.94 103 GLY A C 1
ATOM 839 O O . GLY A 1 103 ? -13.851 -1.804 18.607 1.00 92.94 103 GLY A O 1
ATOM 840 N N . TYR A 1 104 ? -14.017 -2.240 16.412 1.00 92.12 104 TYR A N 1
ATOM 841 C CA . TYR A 1 104 ? -15.473 -2.091 16.361 1.00 92.12 104 TYR A CA 1
ATOM 842 C C . TYR A 1 104 ? -16.190 -3.165 17.195 1.00 92.12 104 TYR A C 1
ATOM 844 O O . TYR A 1 104 ? -17.037 -2.839 18.027 1.00 92.12 104 TYR A O 1
ATOM 852 N N . ARG A 1 105 ? -15.812 -4.440 17.034 1.00 89.44 105 ARG A N 1
ATOM 853 C CA . ARG A 1 105 ? -16.421 -5.570 17.755 1.00 89.44 105 ARG A CA 1
ATOM 854 C C . ARG A 1 105 ? -16.211 -5.487 19.269 1.00 89.44 105 ARG A C 1
ATOM 856 O O . ARG A 1 105 ? -17.068 -5.929 20.026 1.00 89.44 105 ARG A O 1
ATOM 863 N N . SER A 1 106 ? -15.088 -4.925 19.717 1.00 90.00 106 SER A N 1
ATOM 864 C CA . SER A 1 106 ? -14.828 -4.697 21.143 1.00 90.00 106 SER A CA 1
ATOM 865 C C . SER A 1 106 ? -15.733 -3.632 21.764 1.00 90.00 106 SER A C 1
ATOM 867 O O . SER A 1 106 ? -15.900 -3.651 22.975 1.00 90.00 106 SER A O 1
ATOM 869 N N . LYS A 1 107 ? -16.277 -2.698 20.973 1.00 84.25 107 LYS A N 1
ATOM 870 C CA . LYS A 1 107 ? -17.184 -1.640 21.448 1.00 84.25 107 LYS A CA 1
ATOM 871 C C . LYS A 1 107 ? -18.656 -2.073 21.452 1.00 84.25 107 LYS A C 1
ATOM 873 O O . LYS A 1 107 ? -19.468 -1.456 22.131 1.00 84.25 107 LYS A O 1
ATOM 878 N N . GLU A 1 108 ? -19.003 -3.085 20.656 1.00 75.25 108 GLU A N 1
ATOM 879 C CA . GLU A 1 108 ? -20.347 -3.689 20.604 1.00 75.25 108 GLU A CA 1
ATOM 880 C C . GLU A 1 108 ? -20.584 -4.687 21.759 1.00 75.25 108 GLU A C 1
ATOM 882 O O . GLU A 1 108 ? -21.730 -5.042 22.026 1.00 75.25 108 GLU A O 1
ATOM 887 N N . ARG A 1 109 ? -19.512 -5.126 22.437 1.00 56.34 109 ARG A N 1
ATOM 888 C CA . ARG A 1 109 ? -19.539 -5.955 23.652 1.00 56.34 109 ARG A CA 1
ATOM 889 C C . ARG A 1 109 ? -19.565 -5.096 24.911 1.00 56.34 109 ARG A C 1
ATOM 891 O O . ARG A 1 109 ? -20.244 -5.530 25.865 1.00 56.34 109 ARG A O 1
#